Protein AF-A0A916JRQ5-F1 (afdb_monomer)

Secondary structure (DSSP, 8-state):
-----HHHHHHHHHHHHHHHHHHHHHHHHHHHHHHHHHHHHHHHHTT--HHHHHHHHHHHHHHHHHHHHHHHHHHHHHHHHHHTTT-HHHHHHHHHHHHHHHHHHHHHHHHHTTSSPPPHHHHHHHHHHHHHHHHHHHHHHHHHHHHHHHHHTT-

Foldseek 3Di:
DDDDPPVVLLVVLLVVLVVLLVVLLVLLVVLLVLLLVLVLLVVVPDPDDPVVSVVCSVVSNVVSVVVSVVVSVVSSVVSNVCSVVVLNQLSSLQSVLVSLVSSLCSLVPCVVVPSDDDDPVSVVSSVVSPVSSVVSNVVSVVSVVVVVVVVVVVD

Solvent-accessible surface area (backbone atoms only — not comparable to full-atom values): 8310 Å² total; per-residue (Å²): 134,87,80,72,59,72,70,60,54,53,51,51,43,49,53,48,36,52,54,52,34,51,51,52,37,53,54,51,51,53,47,48,54,52,48,50,52,42,52,53,51,54,52,69,74,40,96,64,58,78,74,55,50,60,52,52,51,56,51,49,52,53,52,50,50,52,54,47,51,54,48,42,54,51,48,41,52,51,31,59,65,24,44,82,68,73,48,39,67,34,51,50,32,34,54,52,12,51,53,34,39,50,47,25,50,49,64,49,48,52,44,74,75,65,78,45,86,82,51,75,66,56,54,53,50,39,51,48,29,45,52,53,12,49,50,30,37,51,49,14,51,51,52,50,50,56,54,54,53,62,57,59,80,74,112

Organism: NCBI:txid2048548

Nearest PDB structures (foldseek):
  8gjg-assembly1_A  TM=3.533E-01  e=8.157E+00  synthetic construct
  6wm4-assembly1_8  TM=3.779E-01  e=9.043E+00  Homo sapiens
  1few-assembly1_A  TM=2.271E-01  e=4.626E+00  Homo sapiens
  6lr0-assembly1_U  TM=2.218E-01  e=6.303E+00  Homo sapiens

Sequence (155 aa):
MNSLPDHNRKRLLVIAAYLLSAFTGALGLLNWVVLREMLMTLVASSSISRWSWRAIDQFSFLLLGMLWLAFVLYVQHNYARRAERQTLWSTVMLFTGIQVLLLFFCHLIPPAIGIIRYTSLQFVMAGAEAVVGTALVCLARYYSSRKRNRGKERL

Structure (mmCIF, N/CA/C/O backbone):
data_AF-A0A916JRQ5-F1
#
_entry.id   AF-A0A916JRQ5-F1
#
loop_
_atom_site.group_PDB
_atom_site.id
_atom_site.type_symbol
_atom_site.label_atom_id
_atom_site.label_alt_id
_atom_site.label_comp_id
_atom_site.label_asym_id
_atom_site.label_entity_id
_atom_site.label_seq_id
_atom_site.pdbx_PDB_ins_code
_atom_site.Cartn_x
_atom_site.Cartn_y
_atom_site.Cartn_z
_atom_site.occupancy
_atom_site.B_iso_or_equiv
_atom_site.auth_seq_id
_atom_site.auth_comp_id
_atom_site.auth_asym_id
_atom_site.auth_atom_id
_atom_site.pdbx_PDB_model_num
ATOM 1 N N . MET A 1 1 ? -21.337 -13.350 31.064 1.00 41.97 1 MET A N 1
ATOM 2 C CA . MET A 1 1 ? -20.562 -12.863 29.898 1.00 41.97 1 MET A CA 1
ATOM 3 C C . MET A 1 1 ? -19.962 -11.522 30.305 1.00 41.97 1 MET A C 1
ATOM 5 O O . MET A 1 1 ? -20.675 -10.531 30.352 1.00 41.97 1 MET A O 1
ATOM 9 N N . ASN A 1 2 ? -18.718 -11.540 30.792 1.00 47.22 2 ASN A N 1
ATOM 10 C CA . ASN A 1 2 ? -18.166 -10.497 31.666 1.00 47.22 2 ASN A CA 1
ATOM 11 C C . ASN A 1 2 ? -17.924 -9.171 30.928 1.00 47.22 2 ASN A C 1
ATOM 13 O O . ASN A 1 2 ? -17.086 -9.085 30.030 1.00 47.22 2 ASN A O 1
ATOM 17 N N . SER A 1 3 ? -18.647 -8.129 31.339 1.00 52.28 3 SER A N 1
ATOM 18 C CA . SER A 1 3 ? -18.409 -6.741 30.954 1.00 52.28 3 SER A CA 1
ATOM 19 C C . SER A 1 3 ? -17.127 -6.243 31.625 1.00 5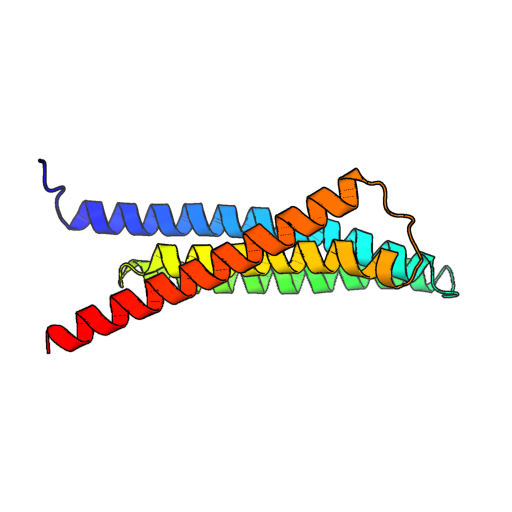2.28 3 SER A C 1
ATOM 21 O O . SER A 1 3 ? -17.127 -5.895 32.804 1.00 52.28 3 SER A O 1
ATOM 23 N N . LEU A 1 4 ? -16.015 -6.239 30.887 1.00 54.50 4 LEU A N 1
ATOM 24 C CA . LEU A 1 4 ? -14.788 -5.572 31.324 1.00 54.50 4 LEU A CA 1
ATOM 25 C C . LEU A 1 4 ? -15.079 -4.088 31.636 1.00 54.50 4 LEU A C 1
ATOM 27 O O . LEU A 1 4 ? -15.801 -3.455 30.862 1.00 54.50 4 LEU A O 1
ATOM 31 N N . PRO A 1 5 ? -14.503 -3.519 32.712 1.00 58.62 5 PRO A N 1
ATOM 32 C CA . PRO A 1 5 ? -14.713 -2.122 33.086 1.00 58.62 5 PRO A CA 1
ATOM 33 C C . PRO A 1 5 ? -14.269 -1.179 31.956 1.00 58.62 5 PRO A C 1
ATOM 35 O O . PRO A 1 5 ? -13.210 -1.372 31.349 1.00 58.62 5 PRO A O 1
ATOM 38 N N . ASP A 1 6 ? -15.079 -0.154 31.672 1.00 65.19 6 ASP A N 1
ATOM 39 C CA . ASP A 1 6 ? -14.977 0.718 30.485 1.00 65.19 6 ASP A CA 1
ATOM 40 C C . ASP A 1 6 ? -13.589 1.354 30.269 1.00 65.19 6 ASP A C 1
ATOM 42 O O . ASP A 1 6 ? -13.171 1.595 29.133 1.00 65.19 6 ASP A O 1
ATOM 46 N N . HIS A 1 7 ? -12.826 1.576 31.344 1.00 66.50 7 HIS A N 1
ATOM 47 C CA . HIS A 1 7 ? -11.459 2.108 31.284 1.00 66.50 7 HIS A CA 1
ATOM 48 C C . HIS A 1 7 ? -10.459 1.135 30.641 1.00 66.50 7 HIS A C 1
ATOM 50 O O . HIS A 1 7 ? -9.653 1.525 29.791 1.00 66.50 7 HIS A O 1
ATOM 56 N N . ASN A 1 8 ? -10.547 -0.154 30.979 1.00 73.19 8 ASN A N 1
ATOM 57 C CA . ASN A 1 8 ? -9.656 -1.187 30.441 1.00 73.19 8 ASN A CA 1
ATOM 58 C C . ASN A 1 8 ? -9.945 -1.437 28.959 1.00 73.19 8 ASN A C 1
ATOM 60 O O . ASN A 1 8 ? -9.032 -1.672 28.168 1.00 73.19 8 ASN A O 1
ATOM 64 N N . ARG A 1 9 ? -11.214 -1.311 28.559 1.00 70.12 9 ARG A N 1
ATOM 65 C CA . ARG A 1 9 ? -11.647 -1.485 27.172 1.00 70.12 9 ARG A CA 1
ATOM 66 C C . ARG A 1 9 ? -11.090 -0.393 26.256 1.00 70.12 9 ARG A C 1
ATOM 68 O O . ARG A 1 9 ? -10.627 -0.698 25.159 1.00 70.12 9 ARG A O 1
ATOM 75 N N . LYS A 1 10 ? -11.061 0.861 26.721 1.00 71.38 10 LYS A N 1
ATOM 76 C CA . LYS A 1 10 ? -10.426 1.976 25.995 1.00 71.38 10 LYS A CA 1
ATOM 77 C C . LYS A 1 10 ? -8.915 1.776 25.856 1.00 71.38 10 LYS A C 1
ATOM 79 O O . LYS A 1 10 ? -8.393 1.930 24.755 1.00 71.38 10 LYS A O 1
ATOM 84 N N . ARG A 1 11 ? -8.223 1.356 26.924 1.00 77.44 11 ARG A N 1
ATOM 85 C CA . ARG A 1 11 ? -6.777 1.055 26.869 1.00 77.44 11 ARG A CA 1
ATOM 86 C C . ARG A 1 11 ? -6.452 -0.065 25.881 1.00 77.44 11 ARG A C 1
ATOM 88 O O . ARG A 1 11 ? -5.548 0.100 25.070 1.00 77.44 11 ARG A O 1
ATOM 95 N N . LEU A 1 12 ? -7.217 -1.157 25.891 1.00 79.25 12 LEU A N 1
ATOM 96 C CA . LEU A 1 12 ? -7.038 -2.262 24.941 1.00 79.25 12 LEU A CA 1
ATOM 97 C C . LEU A 1 12 ? -7.238 -1.818 23.488 1.00 79.25 12 LEU A C 1
ATOM 99 O O . LEU A 1 12 ? -6.475 -2.227 22.619 1.00 79.25 12 LEU A O 1
ATOM 103 N N . LEU A 1 13 ? -8.221 -0.954 23.216 1.00 76.25 13 LEU A N 1
ATOM 104 C CA . LEU A 1 13 ? -8.445 -0.409 21.872 1.00 76.25 13 LEU A CA 1
ATOM 105 C C . LEU A 1 13 ? -7.292 0.485 21.402 1.00 76.25 13 LEU A C 1
ATOM 107 O O . LEU A 1 13 ? -6.931 0.433 20.229 1.00 76.25 13 LEU A O 1
ATOM 111 N N . VAL A 1 14 ? -6.702 1.274 22.302 1.00 77.50 14 VAL A N 1
ATOM 112 C CA . VAL A 1 14 ? -5.523 2.097 21.993 1.00 77.50 14 VAL A CA 1
ATOM 113 C C . VAL A 1 14 ? -4.306 1.213 21.721 1.00 77.50 14 VAL A C 1
ATOM 115 O O . VAL A 1 14 ? -3.649 1.391 20.700 1.00 77.50 14 VAL A O 1
ATOM 118 N N . ILE A 1 15 ? -4.039 0.214 22.567 1.00 82.81 15 ILE A N 1
ATOM 119 C CA . ILE A 1 15 ? -2.932 -0.735 22.359 1.00 82.81 15 ILE A CA 1
ATOM 120 C C . ILE A 1 15 ? -3.108 -1.489 21.035 1.00 82.81 15 ILE A C 1
ATOM 122 O O . ILE A 1 15 ? -2.165 -1.593 20.252 1.00 82.81 15 ILE A O 1
ATOM 126 N N . ALA A 1 16 ? -4.325 -1.955 20.741 1.00 81.06 16 ALA A N 1
ATOM 127 C CA . ALA A 1 16 ? -4.636 -2.596 19.469 1.00 81.06 16 ALA A CA 1
ATOM 128 C C . ALA A 1 16 ? -4.390 -1.646 18.286 1.00 81.06 16 ALA A C 1
ATOM 130 O O . ALA A 1 16 ? -3.780 -2.052 17.304 1.00 81.06 16 ALA A O 1
ATOM 131 N N . ALA A 1 17 ? -4.796 -0.376 18.379 1.00 79.94 17 ALA A N 1
ATOM 132 C CA . ALA A 1 17 ? -4.537 0.614 17.335 1.00 79.94 17 ALA A CA 1
ATOM 133 C C . ALA A 1 17 ? -3.032 0.800 17.067 1.00 79.94 17 ALA A C 1
ATOM 135 O O . ALA A 1 17 ? -2.635 0.834 15.904 1.00 79.94 17 ALA A O 1
ATOM 136 N N . TYR A 1 18 ? -2.201 0.844 18.113 1.00 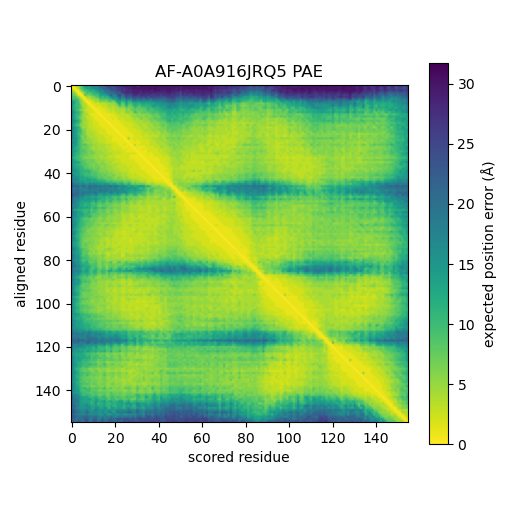82.38 18 TYR A N 1
ATOM 137 C CA . TYR A 1 18 ? -0.742 0.933 17.982 1.00 82.38 18 TYR A CA 1
ATOM 138 C C . TYR A 1 18 ? -0.121 -0.317 17.343 1.00 82.38 18 TYR A C 1
ATOM 140 O O . TYR A 1 18 ? 0.705 -0.204 16.434 1.00 82.38 18 TYR A O 1
ATOM 148 N N . LEU A 1 19 ? -0.539 -1.512 17.769 1.00 86.69 19 LEU A N 1
ATOM 149 C CA . LEU A 1 19 ? -0.074 -2.769 17.170 1.00 86.69 19 LEU A CA 1
ATOM 150 C C . LEU A 1 19 ? -0.469 -2.863 15.692 1.00 86.69 19 LEU A C 1
ATOM 152 O O . LEU A 1 19 ? 0.355 -3.212 14.847 1.00 86.69 19 LEU A O 1
ATOM 156 N N . LEU A 1 20 ? -1.707 -2.491 15.357 1.00 85.69 20 LEU A N 1
ATOM 157 C CA . LEU A 1 20 ? -2.180 -2.490 13.976 1.00 85.69 20 LEU A CA 1
ATOM 158 C C . LEU A 1 20 ? -1.462 -1.436 13.123 1.00 85.69 20 LEU A C 1
ATOM 160 O O . LEU A 1 20 ? -1.197 -1.698 11.947 1.00 85.69 20 LEU A O 1
ATOM 164 N N . SER A 1 21 ? -1.123 -0.261 13.670 1.00 84.69 21 SER A N 1
ATOM 165 C CA . SER A 1 21 ? -0.324 0.725 12.929 1.00 84.69 21 SER A CA 1
ATOM 166 C C . SER A 1 21 ? 1.096 0.230 12.688 1.00 84.69 21 SER A C 1
ATOM 168 O O . SER A 1 21 ? 1.595 0.392 11.579 1.00 84.69 21 SER A O 1
ATOM 170 N N . ALA A 1 22 ? 1.715 -0.430 13.672 1.00 85.56 22 ALA A N 1
ATOM 171 C CA . ALA A 1 22 ? 3.036 -1.032 13.505 1.00 85.56 22 ALA A CA 1
ATOM 172 C C . ALA A 1 22 ? 3.019 -2.111 12.410 1.00 85.56 22 ALA A C 1
ATOM 174 O O . ALA A 1 22 ? 3.869 -2.102 11.522 1.00 85.56 22 ALA A O 1
ATOM 175 N N . PHE A 1 23 ? 1.996 -2.971 12.403 1.00 88.00 23 PHE A N 1
ATOM 176 C CA . PHE A 1 23 ? 1.805 -3.974 11.354 1.00 88.00 23 PHE A CA 1
ATOM 177 C C . PHE A 1 23 ? 1.597 -3.340 9.969 1.00 88.00 23 PHE A C 1
ATOM 179 O O . PHE A 1 23 ? 2.230 -3.740 8.995 1.00 88.00 23 PHE A O 1
ATOM 186 N 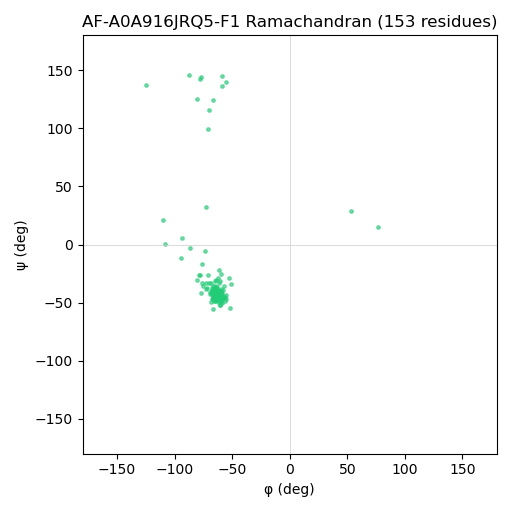N . THR A 1 24 ? 0.764 -2.298 9.880 1.00 87.50 24 THR A N 1
ATOM 187 C CA . THR A 1 24 ? 0.540 -1.557 8.623 1.00 87.50 24 THR A CA 1
ATOM 188 C C . THR A 1 24 ? 1.829 -0.876 8.142 1.00 87.50 24 THR A C 1
ATOM 190 O O . THR A 1 24 ? 2.099 -0.830 6.942 1.00 87.50 24 THR A O 1
ATOM 193 N N . GLY A 1 25 ? 2.653 -0.373 9.065 1.00 86.56 25 GLY A N 1
ATOM 194 C CA . GLY A 1 25 ? 3.961 0.200 8.759 1.00 86.56 25 GLY A CA 1
ATOM 195 C C . GLY A 1 25 ? 4.946 -0.840 8.231 1.00 86.56 25 GLY A C 1
ATOM 196 O O . GLY A 1 25 ? 5.591 -0.592 7.213 1.00 86.56 25 GLY A O 1
ATOM 197 N N . ALA A 1 26 ? 4.998 -2.022 8.851 1.00 88.44 26 ALA A N 1
ATOM 198 C CA . ALA A 1 26 ? 5.817 -3.142 8.390 1.00 88.44 26 ALA A CA 1
ATOM 199 C C . ALA A 1 26 ? 5.415 -3.605 6.978 1.00 88.44 26 ALA A C 1
ATOM 201 O O . ALA A 1 26 ? 6.281 -3.767 6.120 1.00 88.44 26 ALA A O 1
ATOM 202 N N . LEU A 1 27 ? 4.111 -3.719 6.695 1.00 87.06 27 LEU A N 1
ATOM 203 C CA . LEU A 1 27 ? 3.615 -3.976 5.336 1.00 87.06 27 LEU A CA 1
ATOM 204 C C . LEU A 1 27 ? 4.020 -2.868 4.354 1.00 87.06 27 LEU A C 1
ATOM 206 O O . LEU A 1 27 ? 4.435 -3.148 3.234 1.00 87.06 27 LEU A O 1
ATOM 210 N N . GLY A 1 28 ? 3.968 -1.605 4.782 1.00 87.12 28 GLY A N 1
ATOM 211 C CA . GLY A 1 28 ? 4.446 -0.485 3.971 1.00 87.12 28 GLY A CA 1
ATOM 212 C C . GLY A 1 28 ? 5.937 -0.589 3.632 1.00 87.12 28 GLY A C 1
ATOM 213 O O . GLY A 1 28 ? 6.351 -0.147 2.564 1.00 87.12 28 GLY A O 1
ATOM 214 N N . LEU A 1 29 ? 6.732 -1.192 4.517 1.00 87.69 29 LEU A N 1
ATOM 215 C CA . LEU A 1 29 ? 8.167 -1.399 4.326 1.00 87.69 29 LEU A CA 1
ATOM 216 C C . LEU A 1 29 ? 8.425 -2.492 3.276 1.00 87.69 29 LEU A C 1
ATOM 218 O O . LEU A 1 29 ? 9.288 -2.326 2.420 1.00 87.69 29 LEU A O 1
ATOM 222 N N . LEU A 1 30 ? 7.612 -3.555 3.261 1.00 87.00 30 LEU A N 1
ATOM 223 C CA . LEU A 1 30 ? 7.624 -4.542 2.174 1.00 87.00 30 LEU A CA 1
ATOM 224 C C . LEU A 1 30 ? 7.266 -3.897 0.829 1.00 87.00 30 LEU A C 1
ATOM 226 O O . LEU A 1 30 ? 7.987 -4.082 -0.150 1.00 87.00 30 LEU A O 1
ATOM 230 N N . ASN A 1 31 ? 6.214 -3.072 0.794 1.00 87.31 31 ASN A N 1
ATOM 231 C CA . ASN A 1 31 ? 5.844 -2.328 -0.413 1.00 87.31 31 ASN A CA 1
ATOM 232 C C . ASN A 1 31 ? 6.978 -1.434 -0.906 1.00 87.31 31 ASN A C 1
ATOM 234 O O . ASN A 1 31 ? 7.190 -1.318 -2.109 1.00 87.31 31 ASN A O 1
ATOM 238 N N . TRP A 1 32 ? 7.702 -0.801 0.014 1.00 87.88 32 TRP A N 1
ATOM 239 C CA . TRP A 1 32 ? 8.833 0.045 -0.330 1.00 87.88 32 TRP A CA 1
ATOM 240 C C . TRP A 1 32 ? 9.942 -0.738 -1.040 1.00 87.88 32 TRP A C 1
ATOM 242 O O . TRP A 1 32 ? 10.428 -0.286 -2.078 1.00 87.88 32 TRP A O 1
ATOM 252 N N . VAL A 1 33 ? 10.299 -1.923 -0.535 1.00 87.94 33 VAL A N 1
ATOM 253 C CA . VAL A 1 33 ? 11.311 -2.785 -1.166 1.00 87.94 33 VAL A CA 1
ATOM 254 C C . VAL A 1 33 ? 10.881 -3.182 -2.579 1.00 87.94 33 VAL A C 1
ATOM 256 O O . VAL A 1 33 ? 11.645 -2.985 -3.524 1.00 87.94 33 VAL A O 1
ATOM 259 N N . VAL A 1 34 ? 9.642 -3.652 -2.742 1.00 88.31 34 VAL A N 1
ATOM 260 C CA . VAL A 1 34 ? 9.105 -4.068 -4.052 1.00 88.31 34 VAL A CA 1
ATOM 261 C C . VAL A 1 34 ? 9.029 -2.890 -5.029 1.00 88.31 34 VAL A C 1
ATOM 263 O O . VAL A 1 34 ? 9.373 -3.019 -6.202 1.00 88.31 34 VAL A O 1
ATOM 266 N N . LEU A 1 35 ? 8.629 -1.709 -4.559 1.00 87.56 35 LEU A N 1
ATOM 267 C CA . LEU A 1 35 ? 8.560 -0.510 -5.391 1.00 87.56 35 LEU A CA 1
ATOM 268 C C . LEU A 1 35 ? 9.956 -0.041 -5.828 1.00 87.56 35 LEU A C 1
ATOM 270 O O . LEU A 1 35 ? 10.129 0.386 -6.969 1.00 87.56 35 LEU A O 1
ATOM 274 N N . ARG A 1 36 ? 10.967 -0.153 -4.956 1.00 88.00 36 ARG A N 1
ATOM 275 C CA . ARG A 1 36 ? 12.362 0.139 -5.318 1.00 88.00 36 ARG A CA 1
ATOM 276 C C . ARG A 1 36 ? 12.882 -0.839 -6.372 1.00 88.00 36 ARG A C 1
ATOM 278 O O . ARG A 1 36 ? 13.500 -0.394 -7.335 1.00 88.00 36 ARG A O 1
ATOM 285 N N . GLU A 1 37 ? 12.619 -2.134 -6.216 1.00 87.19 37 GLU A N 1
ATOM 286 C CA . GLU A 1 37 ? 12.959 -3.162 -7.215 1.00 87.19 37 GLU A CA 1
ATOM 287 C C . GLU A 1 37 ? 12.315 -2.857 -8.575 1.00 87.19 37 GLU A C 1
ATOM 289 O O . GLU A 1 37 ? 12.986 -2.879 -9.611 1.00 87.19 37 GLU A O 1
ATOM 294 N N . MET A 1 38 ? 11.032 -2.485 -8.570 1.00 87.44 38 MET A N 1
ATOM 295 C CA . MET A 1 38 ? 10.311 -2.077 -9.774 1.00 87.44 38 MET A CA 1
ATOM 296 C C . MET A 1 38 ? 10.991 -0.873 -10.443 1.00 87.44 38 MET A C 1
ATOM 298 O O . MET A 1 38 ? 11.293 -0.924 -11.635 1.00 87.44 38 MET A O 1
ATOM 302 N N . LEU A 1 39 ? 11.292 0.190 -9.687 1.00 87.25 39 LEU A N 1
ATOM 303 C CA . LEU A 1 39 ? 11.976 1.378 -10.211 1.00 87.25 39 LEU A CA 1
ATOM 304 C C . LEU A 1 39 ? 13.353 1.046 -10.793 1.00 87.25 39 LEU A C 1
ATOM 306 O O . LEU A 1 39 ? 13.672 1.506 -11.888 1.00 87.25 39 LEU A O 1
ATOM 310 N N . MET A 1 40 ? 14.147 0.223 -10.103 1.00 85.19 40 MET A N 1
ATOM 311 C CA . MET A 1 40 ? 15.445 -0.234 -10.609 1.00 85.19 40 MET A CA 1
ATOM 312 C C . MET A 1 40 ? 15.300 -1.000 -11.918 1.00 85.19 40 MET A C 1
ATOM 314 O O . MET A 1 40 ? 16.073 -0.775 -12.844 1.00 85.19 40 MET A O 1
ATOM 318 N N . THR A 1 41 ? 14.283 -1.852 -12.028 1.00 84.69 41 THR A N 1
ATOM 319 C CA . THR A 1 41 ? 14.023 -2.613 -13.253 1.00 84.69 41 THR A CA 1
ATOM 320 C C . THR A 1 41 ? 13.616 -1.700 -14.414 1.00 84.69 41 THR A C 1
ATOM 322 O O . THR A 1 41 ? 14.093 -1.875 -15.536 1.00 84.69 41 THR A O 1
ATOM 325 N N . LEU A 1 42 ? 12.802 -0.671 -14.153 1.00 84.31 42 LEU A N 1
ATOM 326 C CA . LEU A 1 42 ? 12.437 0.338 -15.155 1.00 84.31 42 LEU A CA 1
ATOM 327 C C . LEU A 1 42 ? 13.660 1.141 -15.618 1.00 84.31 42 LEU A C 1
ATOM 329 O O . LEU A 1 42 ? 13.873 1.314 -16.821 1.00 84.31 42 LEU A O 1
ATOM 333 N N . VAL A 1 43 ? 14.493 1.595 -14.682 1.00 85.62 43 VAL A N 1
ATOM 334 C CA . VAL A 1 43 ? 15.733 2.321 -14.994 1.00 85.62 43 VAL A CA 1
ATOM 335 C C . VAL A 1 43 ? 16.701 1.429 -15.771 1.00 85.62 43 VAL A C 1
ATOM 337 O O . VAL A 1 43 ? 17.312 1.902 -16.725 1.00 85.62 43 VAL A O 1
ATOM 340 N N . ALA A 1 44 ? 16.780 0.140 -15.426 1.00 82.88 44 ALA A N 1
ATOM 341 C CA . ALA A 1 44 ? 17.618 -0.834 -16.114 1.00 82.88 44 ALA A CA 1
ATOM 342 C C . ALA A 1 44 ? 17.196 -1.086 -17.563 1.00 82.88 44 ALA A C 1
ATOM 344 O O . ALA A 1 44 ? 18.047 -1.274 -18.430 1.00 82.88 44 ALA A O 1
ATOM 345 N N . SER A 1 45 ? 15.890 -1.057 -17.830 1.00 81.50 45 SER A N 1
ATOM 346 C CA . SER A 1 45 ? 15.345 -1.170 -19.187 1.00 81.50 45 SER A CA 1
ATOM 347 C C . SER A 1 45 ? 15.488 0.108 -20.019 1.00 81.50 45 SER A C 1
ATOM 349 O O . SER A 1 45 ? 15.367 0.073 -21.242 1.00 81.50 45 SER A O 1
ATOM 351 N N . SER A 1 46 ? 15.751 1.243 -19.370 1.00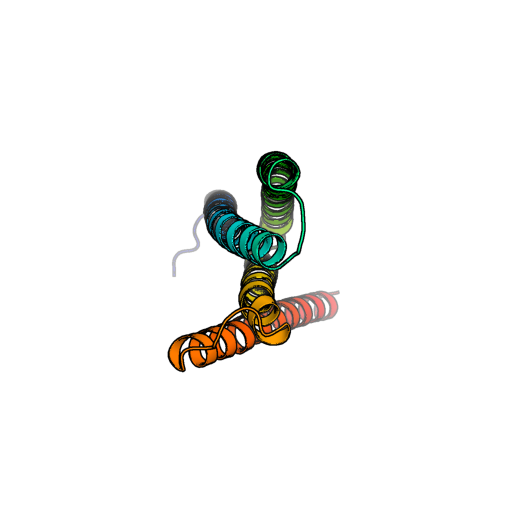 80.81 46 SER A N 1
ATOM 352 C CA . SER A 1 46 ? 15.896 2.534 -20.035 1.00 80.81 46 SER A CA 1
ATOM 353 C C . SER A 1 46 ? 17.344 2.744 -20.483 1.00 80.81 46 SER A C 1
ATOM 355 O O . SER A 1 46 ? 18.283 2.380 -19.779 1.00 80.81 46 SER A O 1
ATOM 357 N N . SER A 1 47 ? 17.563 3.417 -21.615 1.00 77.25 47 SER A N 1
ATOM 358 C CA . SER A 1 47 ? 18.903 3.754 -22.137 1.00 77.25 47 SER A CA 1
ATOM 359 C C . SER A 1 47 ? 19.610 4.873 -21.344 1.00 77.25 47 SER A C 1
ATOM 361 O O . SER A 1 47 ? 20.324 5.703 -21.908 1.00 77.25 47 SER A O 1
ATOM 363 N N . ILE A 1 48 ? 19.360 4.957 -20.037 1.00 79.81 48 ILE A N 1
ATOM 364 C CA . ILE A 1 48 ? 19.878 5.994 -19.146 1.00 79.81 48 ILE A CA 1
ATOM 365 C C . ILE A 1 48 ? 21.340 5.686 -18.803 1.00 79.81 48 ILE A C 1
ATOM 367 O O . ILE A 1 48 ? 21.718 4.536 -18.583 1.00 79.81 48 ILE A O 1
ATOM 371 N N . SER A 1 49 ? 22.167 6.732 -18.715 1.00 81.12 49 SER A N 1
ATOM 372 C CA . SER A 1 49 ? 23.587 6.596 -18.383 1.00 81.12 49 SER A CA 1
ATOM 373 C C . SER A 1 49 ? 23.811 5.928 -17.014 1.00 81.12 49 SER A C 1
ATOM 375 O O . SER A 1 49 ? 23.091 6.181 -16.045 1.00 81.1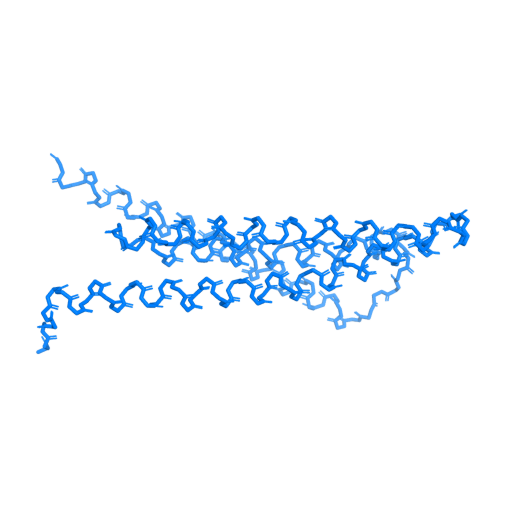2 49 SER A O 1
ATOM 377 N N . ARG A 1 50 ? 24.875 5.122 -16.904 1.00 77.19 50 ARG A N 1
ATOM 378 C CA . ARG A 1 50 ? 25.252 4.405 -15.670 1.00 77.19 50 ARG A CA 1
ATOM 379 C C . ARG A 1 50 ? 25.528 5.349 -14.485 1.00 77.19 50 ARG A C 1
ATOM 381 O O . ARG A 1 50 ? 25.347 4.960 -13.335 1.00 77.19 50 ARG A O 1
ATOM 388 N N . TRP A 1 51 ? 25.917 6.596 -14.757 1.00 76.94 51 TRP A N 1
ATOM 389 C CA . TRP A 1 51 ? 26.083 7.638 -13.737 1.00 76.94 51 TRP A CA 1
ATOM 390 C C . TRP A 1 51 ? 24.750 8.060 -13.114 1.00 76.94 51 TRP A C 1
ATOM 392 O O . TRP A 1 51 ? 24.653 8.218 -11.898 1.00 76.94 51 TRP A O 1
ATOM 402 N N . SER A 1 52 ? 23.702 8.176 -13.928 1.00 84.44 52 SER A N 1
ATOM 403 C CA . SER A 1 52 ? 22.369 8.548 -13.457 1.00 84.44 52 SER A CA 1
ATOM 404 C C . SER A 1 52 ? 21.702 7.436 -12.639 1.00 84.44 52 SER A C 1
ATOM 406 O O . SER A 1 52 ? 20.905 7.746 -11.762 1.00 84.44 52 SER A O 1
ATOM 408 N N . TRP A 1 53 ? 22.050 6.160 -12.849 1.00 84.50 53 TRP A N 1
ATOM 409 C CA . TRP A 1 53 ? 21.479 5.039 -12.081 1.00 84.50 53 TRP A CA 1
ATOM 410 C C . TRP A 1 53 ? 21.733 5.165 -10.579 1.00 84.50 53 TRP A C 1
ATOM 412 O O . TRP A 1 53 ? 20.812 5.023 -9.778 1.00 84.50 53 TRP A O 1
ATOM 422 N N . ARG A 1 54 ? 22.978 5.473 -10.193 1.00 84.00 54 ARG A N 1
ATOM 423 C CA . ARG A 1 54 ? 23.353 5.593 -8.778 1.00 84.00 54 ARG A CA 1
ATOM 424 C C . ARG A 1 54 ? 22.649 6.769 -8.106 1.00 84.00 54 ARG A C 1
ATOM 426 O O . ARG A 1 54 ? 22.226 6.649 -6.961 1.00 84.00 54 ARG A O 1
ATOM 433 N N . ALA A 1 55 ? 22.492 7.876 -8.831 1.00 87.44 55 ALA A N 1
ATOM 434 C CA . ALA A 1 55 ? 21.737 9.024 -8.349 1.00 87.44 55 ALA A CA 1
ATOM 435 C C . ALA A 1 55 ? 20.252 8.670 -8.171 1.00 87.44 55 ALA A C 1
ATOM 437 O O . ALA A 1 55 ? 19.695 8.913 -7.103 1.00 87.44 55 ALA A O 1
ATOM 438 N N . ILE A 1 56 ? 19.625 8.044 -9.174 1.00 86.44 56 ILE A N 1
ATOM 439 C CA . ILE A 1 56 ? 18.208 7.658 -9.114 1.00 86.44 56 ILE A CA 1
ATOM 440 C C . ILE A 1 56 ? 17.951 6.702 -7.947 1.00 86.44 56 ILE A C 1
ATOM 442 O O . ILE A 1 56 ? 16.954 6.879 -7.252 1.00 86.44 56 ILE A O 1
ATOM 446 N N . ASP A 1 57 ? 18.841 5.743 -7.685 1.00 86.62 57 ASP A N 1
ATOM 447 C CA . ASP A 1 57 ? 18.706 4.839 -6.538 1.00 86.62 57 ASP A CA 1
ATOM 448 C C . ASP A 1 57 ? 18.702 5.588 -5.203 1.00 86.62 57 ASP A C 1
ATOM 450 O O . ASP A 1 57 ? 17.770 5.455 -4.409 1.00 86.62 57 ASP A O 1
ATOM 454 N N . GLN A 1 58 ? 19.699 6.446 -4.983 1.00 89.31 58 GLN A N 1
ATOM 455 C CA . GLN A 1 58 ? 19.830 7.201 -3.736 1.00 89.31 58 GLN A CA 1
ATOM 456 C C . GLN A 1 58 ? 18.659 8.167 -3.518 1.00 89.31 58 GLN A C 1
ATOM 458 O O . GLN A 1 58 ? 18.098 8.221 -2.420 1.00 89.31 58 GLN A O 1
ATOM 463 N N . PHE A 1 59 ? 18.247 8.892 -4.562 1.00 90.94 59 PHE A N 1
ATOM 464 C CA . PHE A 1 59 ? 17.104 9.801 -4.481 1.00 90.94 59 PHE A CA 1
ATOM 465 C C . PHE A 1 59 ? 15.785 9.052 -4.293 1.00 90.94 59 PHE A C 1
ATOM 467 O O . PHE A 1 59 ? 14.979 9.455 -3.457 1.00 90.94 59 PHE A O 1
ATOM 474 N N . SER A 1 60 ? 15.568 7.945 -5.010 1.00 87.31 60 SER A N 1
ATOM 475 C CA . SER A 1 60 ? 14.352 7.135 -4.862 1.00 87.31 60 SER A CA 1
ATOM 476 C C . SER A 1 60 ? 14.266 6.528 -3.468 1.00 87.31 60 SER A C 1
ATOM 478 O O . SER A 1 60 ? 13.199 6.554 -2.862 1.00 87.31 60 SER A O 1
ATOM 480 N N . PHE A 1 61 ? 15.380 6.037 -2.920 1.00 88.06 61 PHE A N 1
ATOM 481 C CA . PHE A 1 61 ? 15.432 5.519 -1.555 1.00 88.06 61 PHE A CA 1
ATOM 482 C C . PHE A 1 61 ? 15.049 6.591 -0.528 1.00 88.06 61 PHE A C 1
ATOM 484 O O . PHE A 1 61 ? 14.203 6.345 0.331 1.00 88.06 61 PHE A O 1
ATOM 491 N N . LEU A 1 62 ? 15.614 7.796 -0.651 1.00 91.50 62 LEU A N 1
ATOM 492 C CA . LEU A 1 62 ? 15.338 8.899 0.268 1.00 91.50 62 LEU A CA 1
ATOM 493 C C . LEU A 1 62 ? 13.889 9.398 0.163 1.00 91.50 62 LEU A C 1
ATOM 495 O O . LEU A 1 62 ? 13.217 9.557 1.184 1.00 91.50 62 LEU A O 1
ATOM 499 N N . LEU A 1 63 ? 13.385 9.601 -1.058 1.00 90.38 63 LEU A N 1
ATOM 500 C CA . LEU A 1 63 ? 12.011 10.050 -1.292 1.00 90.38 63 LEU A CA 1
ATOM 501 C C . LEU A 1 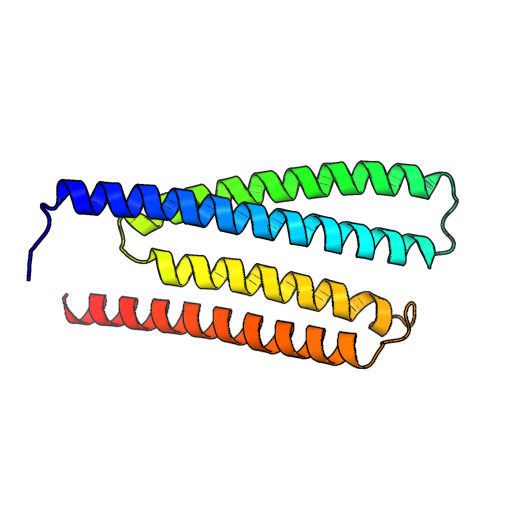63 ? 10.992 9.017 -0.811 1.00 90.38 63 LEU A C 1
ATOM 503 O O . LEU A 1 63 ? 10.065 9.368 -0.082 1.00 90.38 63 LEU A O 1
ATOM 507 N N . LEU A 1 64 ? 11.174 7.745 -1.172 1.00 87.69 64 LEU A N 1
ATOM 508 C CA . LEU A 1 64 ? 10.278 6.674 -0.746 1.00 87.69 64 LEU A CA 1
ATOM 509 C C . LEU A 1 64 ? 10.321 6.465 0.768 1.00 87.69 64 LEU A C 1
ATOM 511 O O . LEU A 1 64 ? 9.267 6.280 1.371 1.00 87.69 64 LEU A O 1
ATOM 515 N N . GLY A 1 65 ? 11.497 6.566 1.393 1.00 88.25 65 GLY A N 1
ATOM 516 C CA . GLY A 1 65 ? 11.629 6.518 2.848 1.00 88.25 65 GLY A CA 1
ATOM 517 C C . GLY A 1 65 ? 10.865 7.654 3.536 1.00 88.25 65 GLY A C 1
ATOM 518 O O . GLY A 1 65 ? 10.141 7.415 4.503 1.00 88.25 65 GLY A O 1
ATOM 519 N N . MET A 1 66 ? 10.948 8.879 3.006 1.00 92.12 66 MET A N 1
ATOM 520 C CA . MET A 1 66 ? 10.217 10.035 3.536 1.00 92.12 66 MET A CA 1
ATOM 521 C C . MET A 1 66 ? 8.698 9.891 3.364 1.00 92.12 66 MET A C 1
ATOM 523 O O . MET A 1 66 ? 7.945 10.105 4.317 1.00 92.12 66 MET A O 1
ATOM 527 N N . LEU A 1 67 ? 8.247 9.473 2.176 1.00 89.62 67 LEU A N 1
ATOM 528 C CA . LEU A 1 67 ? 6.842 9.163 1.884 1.00 89.62 67 LEU A CA 1
ATOM 529 C C . LEU A 1 67 ? 6.307 8.058 2.802 1.00 89.62 67 LEU A C 1
ATOM 531 O O . LEU A 1 67 ? 5.206 8.186 3.339 1.00 89.62 67 LEU A O 1
ATOM 535 N N . TRP A 1 68 ? 7.089 7.000 3.022 1.00 89.31 68 TRP A N 1
ATOM 536 C CA . TRP A 1 68 ? 6.740 5.910 3.928 1.00 89.31 68 TRP A CA 1
ATOM 537 C C . TRP A 1 68 ? 6.608 6.399 5.373 1.00 89.31 68 TRP A C 1
ATOM 539 O O . TRP A 1 68 ? 5.607 6.104 6.025 1.00 89.31 68 TRP A O 1
ATOM 549 N N . LEU A 1 69 ? 7.556 7.203 5.864 1.00 89.19 69 LEU A N 1
ATOM 550 C CA . LEU A 1 69 ? 7.507 7.732 7.229 1.00 89.19 69 LEU A CA 1
ATOM 551 C C . LEU A 1 69 ? 6.279 8.634 7.434 1.00 89.19 69 LEU A C 1
ATOM 553 O O . LEU A 1 69 ? 5.548 8.488 8.417 1.00 89.19 69 LEU A O 1
ATOM 557 N N . ALA A 1 70 ? 6.003 9.516 6.468 1.00 90.81 70 ALA A N 1
ATOM 558 C CA . ALA A 1 70 ? 4.808 10.355 6.462 1.00 90.81 70 ALA A CA 1
ATOM 559 C C . ALA A 1 70 ? 3.523 9.510 6.452 1.00 90.81 70 ALA A C 1
ATOM 561 O O . ALA A 1 70 ? 2.581 9.800 7.194 1.00 90.81 70 ALA A O 1
ATOM 562 N N . PHE A 1 71 ? 3.495 8.432 5.664 1.00 87.69 71 PHE A N 1
ATOM 563 C CA . PHE A 1 71 ? 2.377 7.495 5.620 1.00 87.69 71 PHE A CA 1
ATOM 564 C C . PHE A 1 71 ? 2.163 6.783 6.963 1.00 87.69 71 PHE A C 1
ATOM 566 O O . PHE A 1 71 ? 1.031 6.736 7.444 1.00 87.69 71 PHE A O 1
ATOM 573 N N . VAL A 1 72 ? 3.218 6.278 7.610 1.00 88.12 72 VAL A N 1
ATOM 574 C CA . VAL A 1 72 ? 3.117 5.610 8.921 1.00 88.12 72 VAL A CA 1
ATOM 575 C C . VAL A 1 72 ? 2.563 6.561 9.980 1.00 88.12 72 VAL A C 1
ATOM 577 O O . VAL A 1 72 ? 1.624 6.200 10.695 1.00 88.12 72 VAL A O 1
ATOM 580 N N . LEU A 1 73 ? 3.072 7.796 10.039 1.00 87.38 73 LEU A N 1
ATOM 581 C CA . LEU A 1 73 ? 2.565 8.819 10.957 1.00 87.38 73 LEU A CA 1
ATOM 582 C C . LEU A 1 73 ? 1.096 9.158 10.671 1.00 87.38 73 LEU A C 1
ATOM 584 O O . LEU A 1 73 ? 0.284 9.260 11.595 1.00 87.38 73 LEU A O 1
ATOM 588 N N . TYR A 1 74 ? 0.727 9.271 9.393 1.00 87.81 74 TYR A N 1
ATOM 589 C CA . TYR A 1 74 ? -0.651 9.514 8.978 1.00 87.81 74 TYR A CA 1
ATOM 590 C C . TYR A 1 74 ? -1.594 8.370 9.381 1.00 87.81 74 TYR A C 1
ATOM 592 O O . TYR A 1 74 ? -2.694 8.623 9.889 1.00 87.81 74 TYR A O 1
ATOM 600 N N . VAL A 1 75 ? -1.175 7.116 9.195 1.00 85.69 75 VAL A N 1
ATOM 601 C CA . VAL A 1 75 ? -1.937 5.925 9.598 1.00 85.69 75 VAL A CA 1
ATOM 602 C C . VAL A 1 75 ? -2.093 5.877 11.114 1.00 85.69 75 VAL A C 1
ATOM 604 O O . VAL A 1 75 ? -3.214 5.712 11.597 1.00 85.69 75 VAL A O 1
ATOM 607 N N . GLN A 1 76 ? -1.012 6.089 11.868 1.00 86.19 76 GLN A N 1
ATOM 608 C CA . GLN A 1 76 ? -1.046 6.107 13.331 1.00 86.19 76 GLN A CA 1
ATOM 609 C C . GLN A 1 76 ? -2.014 7.178 13.852 1.00 86.19 76 GLN A C 1
ATOM 611 O O . GLN A 1 76 ? -2.865 6.887 14.696 1.00 86.19 76 GLN A O 1
ATOM 616 N N . HIS A 1 77 ? -1.948 8.395 13.306 1.00 85.25 77 HIS A N 1
ATOM 617 C CA . HIS A 1 77 ? -2.863 9.474 13.675 1.00 85.25 77 HIS A CA 1
ATOM 618 C C . HIS A 1 77 ? -4.328 9.117 13.366 1.00 85.25 77 HIS A C 1
ATOM 620 O O . HIS A 1 77 ? -5.220 9.320 14.196 1.00 85.25 77 HIS A O 1
ATOM 626 N N . ASN A 1 78 ? -4.595 8.529 12.194 1.00 84.19 78 ASN A N 1
ATOM 627 C CA . ASN A 1 78 ? -5.945 8.104 11.821 1.00 84.19 78 ASN A CA 1
ATOM 628 C C . ASN A 1 78 ? -6.472 6.959 12.693 1.00 84.19 78 ASN A C 1
ATOM 630 O O . ASN A 1 78 ? -7.658 6.958 13.037 1.00 84.19 78 ASN A O 1
ATOM 634 N N . TYR A 1 79 ? -5.625 5.997 13.062 1.00 83.00 79 TYR A N 1
ATOM 635 C CA . TYR A 1 79 ? -6.010 4.894 13.939 1.00 83.00 79 TYR A CA 1
ATOM 636 C C . TYR A 1 79 ? -6.321 5.404 15.344 1.00 83.00 79 TYR A C 1
ATOM 638 O O . TYR A 1 79 ? -7.393 5.091 15.857 1.00 83.00 79 TYR A O 1
ATOM 646 N N . ALA A 1 80 ? -5.483 6.269 15.921 1.00 78.56 80 ALA A N 1
ATOM 647 C CA . ALA A 1 80 ? -5.757 6.880 17.222 1.00 78.56 80 ALA A CA 1
ATOM 648 C C . ALA A 1 80 ? -7.112 7.616 17.227 1.00 78.56 80 ALA A C 1
ATOM 650 O O . ALA A 1 80 ? -7.978 7.336 18.057 1.00 78.56 80 ALA A O 1
ATOM 651 N N . ARG A 1 81 ? -7.367 8.460 16.216 1.00 78.31 81 ARG A N 1
ATOM 652 C CA . ARG A 1 81 ? -8.623 9.223 16.096 1.00 78.31 81 ARG A CA 1
ATOM 653 C C . ARG A 1 81 ? -9.863 8.343 15.883 1.00 78.31 81 ARG A C 1
ATOM 655 O O . ARG A 1 81 ? -10.970 8.709 16.282 1.00 78.31 81 ARG A O 1
ATOM 662 N N . ARG A 1 82 ? -9.725 7.192 15.215 1.00 76.00 82 ARG A N 1
ATOM 663 C CA . ARG A 1 82 ? -10.847 6.275 14.923 1.00 76.00 82 ARG A CA 1
ATOM 664 C C . ARG A 1 82 ? -11.025 5.158 15.954 1.00 76.00 82 ARG A C 1
ATOM 666 O O . ARG A 1 82 ? -12.093 4.533 15.958 1.00 76.00 82 ARG A O 1
ATOM 673 N N . ALA A 1 83 ? -10.058 4.960 16.853 1.00 72.88 83 ALA A N 1
ATOM 674 C CA . ALA A 1 83 ? -10.185 4.109 18.038 1.00 72.88 83 ALA A CA 1
ATOM 675 C C . ALA A 1 83 ? -11.350 4.562 18.914 1.00 72.88 83 ALA A C 1
ATOM 677 O O . ALA A 1 83 ? -12.221 3.762 19.260 1.00 72.88 83 ALA A O 1
ATOM 678 N N . GLU A 1 84 ? -11.436 5.868 19.151 1.00 68.00 84 GLU A N 1
ATOM 679 C CA . GLU A 1 84 ? -12.486 6.487 19.961 1.00 68.00 84 GLU A CA 1
ATOM 680 C C . GLU A 1 84 ? -13.883 6.331 19.341 1.00 68.00 84 GLU A C 1
ATOM 682 O O . GLU A 1 84 ? -14.877 6.192 20.048 1.00 68.00 84 GLU A O 1
ATOM 687 N N . ARG A 1 85 ? -13.969 6.271 18.005 1.00 67.06 85 ARG A N 1
ATOM 688 C CA . ARG A 1 85 ? -15.230 6.121 17.254 1.00 67.06 85 ARG A CA 1
ATOM 689 C C . ARG A 1 85 ? -15.581 4.663 16.925 1.00 67.06 85 ARG A C 1
ATOM 691 O O . ARG A 1 85 ? -16.554 4.409 16.206 1.00 67.06 85 ARG A O 1
ATOM 698 N N . GLN A 1 86 ? -14.806 3.690 17.420 1.00 67.19 86 GLN A N 1
ATOM 699 C CA . GLN A 1 86 ? -14.948 2.252 17.140 1.00 67.19 86 GLN A CA 1
ATOM 700 C C . GLN A 1 86 ? -14.978 1.906 15.628 1.00 67.19 86 GLN A C 1
ATOM 702 O O . GLN A 1 86 ? -15.657 0.962 15.217 1.00 67.19 86 GLN A O 1
ATOM 707 N N . THR A 1 87 ? -14.331 2.690 14.759 1.00 71.62 87 THR A N 1
ATOM 708 C CA . THR A 1 87 ? -14.274 2.455 13.293 1.00 71.62 87 THR A CA 1
ATOM 709 C C . THR A 1 87 ? -12.885 2.040 12.806 1.00 71.62 87 THR A C 1
ATOM 711 O O . THR A 1 87 ? -12.579 2.139 11.615 1.00 71.62 87 THR A O 1
ATOM 714 N N . LEU A 1 88 ? -12.053 1.535 13.721 1.00 77.75 88 LEU A N 1
ATOM 715 C CA . LEU A 1 88 ? -10.693 1.058 13.455 1.00 77.75 88 LEU A CA 1
ATOM 716 C C . LEU A 1 88 ? -10.637 0.058 12.301 1.00 77.75 88 LEU A C 1
ATOM 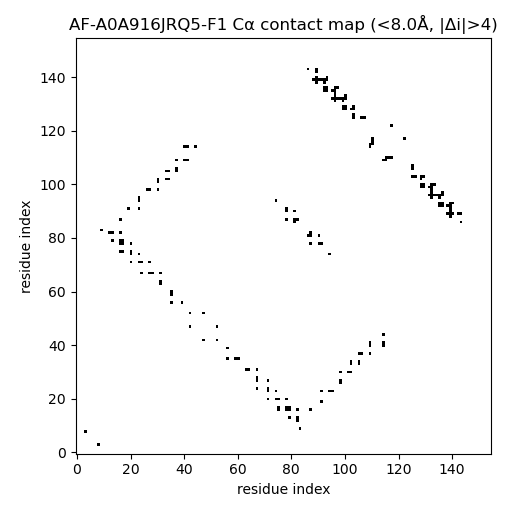718 O O . LEU A 1 88 ? -9.956 0.311 11.316 1.00 77.75 88 LEU A O 1
ATOM 722 N N . TRP A 1 89 ? -11.423 -1.018 12.377 1.00 76.69 89 TRP A N 1
ATOM 723 C CA . TRP A 1 89 ? -11.372 -2.127 11.419 1.00 76.69 89 TRP A CA 1
ATOM 724 C C . TRP A 1 89 ? -11.611 -1.712 9.967 1.00 76.69 89 TRP A C 1
ATOM 726 O O . TRP A 1 89 ? -10.843 -2.084 9.090 1.00 76.69 89 TRP A O 1
ATOM 736 N N . SER A 1 90 ? -12.619 -0.873 9.714 1.00 79.00 90 SER A N 1
ATOM 737 C CA . SER A 1 90 ? -12.894 -0.339 8.370 1.00 79.00 90 SER A CA 1
ATOM 738 C C . SER A 1 90 ? -11.726 0.496 7.836 1.00 79.00 90 SER A C 1
ATOM 740 O O . SER A 1 90 ? -11.451 0.497 6.643 1.00 79.00 90 SER A O 1
ATOM 742 N N . THR A 1 91 ? -11.008 1.185 8.719 1.00 82.62 91 THR A N 1
ATOM 743 C CA . THR A 1 91 ? -9.875 2.035 8.337 1.00 82.62 91 THR A CA 1
ATOM 744 C C . THR A 1 91 ? -8.642 1.193 8.041 1.00 82.62 91 THR A C 1
ATOM 746 O O . THR A 1 91 ? -7.974 1.429 7.043 1.00 82.62 91 THR A O 1
ATOM 749 N N . VAL A 1 92 ? -8.393 0.177 8.866 1.00 85.06 92 VAL A N 1
ATOM 750 C CA . VAL A 1 92 ? -7.308 -0.788 8.673 1.00 85.06 92 VAL A CA 1
ATOM 751 C C . VAL A 1 92 ? -7.481 -1.525 7.354 1.00 85.06 92 VAL A C 1
ATOM 753 O O . VAL A 1 92 ? -6.585 -1.490 6.521 1.00 85.06 92 VAL A O 1
ATOM 756 N N . MET A 1 93 ? -8.663 -2.100 7.114 1.00 84.19 93 MET A N 1
ATOM 757 C CA . MET A 1 93 ? -8.964 -2.792 5.856 1.00 84.19 93 MET A CA 1
ATOM 758 C C . MET A 1 93 ? -8.771 -1.887 4.636 1.00 84.19 93 MET A C 1
ATOM 760 O O . MET A 1 93 ? -8.311 -2.354 3.600 1.00 84.19 93 MET A O 1
ATOM 764 N N . LEU A 1 94 ? -9.080 -0.591 4.756 1.00 85.25 94 LEU A N 1
ATOM 765 C CA . LEU A 1 94 ? -8.881 0.367 3.674 1.00 85.25 94 LEU A CA 1
ATOM 766 C C . LEU A 1 94 ? -7.394 0.601 3.388 1.00 85.25 94 LEU A C 1
ATOM 768 O O . LEU A 1 94 ? -6.990 0.516 2.232 1.00 85.25 94 LEU A O 1
ATOM 772 N N . PHE A 1 95 ? -6.576 0.867 4.411 1.00 88.50 95 PHE A N 1
ATOM 773 C CA . PHE A 1 95 ? -5.139 1.081 4.213 1.00 88.50 95 PHE A CA 1
ATOM 774 C C . PHE A 1 95 ? -4.427 -0.187 3.742 1.00 88.50 95 PHE A C 1
ATOM 776 O O . PHE A 1 95 ? -3.645 -0.114 2.798 1.00 88.50 95 PHE A O 1
ATOM 783 N N . THR A 1 96 ? -4.738 -1.346 4.328 1.00 86.19 96 THR A N 1
ATOM 784 C CA . THR A 1 96 ? -4.199 -2.634 3.873 1.00 86.19 96 THR A CA 1
ATOM 785 C C . THR A 1 96 ? -4.640 -2.940 2.442 1.00 86.19 96 THR A C 1
ATOM 787 O O . THR A 1 96 ? -3.818 -3.339 1.627 1.00 86.19 96 THR A O 1
ATOM 790 N N . GLY A 1 97 ? -5.904 -2.689 2.089 1.00 85.44 97 GLY A N 1
ATOM 791 C CA . GLY A 1 97 ? -6.393 -2.868 0.721 1.00 85.44 97 GLY A CA 1
ATOM 792 C C . GLY A 1 97 ? -5.661 -1.982 -0.291 1.00 85.44 97 GLY A C 1
ATOM 793 O O . GLY A 1 97 ? -5.259 -2.462 -1.346 1.00 85.44 97 GLY A O 1
ATOM 794 N N . ILE A 1 98 ? -5.408 -0.713 0.051 1.00 88.38 98 ILE A N 1
ATOM 795 C CA . ILE A 1 98 ? -4.602 0.194 -0.783 1.00 88.38 98 ILE A CA 1
ATOM 796 C C . ILE A 1 98 ? -3.158 -0.307 -0.911 1.00 88.38 98 ILE A C 1
ATOM 798 O O . ILE A 1 98 ? -2.608 -0.271 -2.007 1.00 88.38 98 ILE A O 1
ATOM 802 N N . GLN A 1 99 ? -2.545 -0.796 0.171 1.00 88.44 99 GLN A N 1
ATOM 803 C CA . GLN A 1 99 ? -1.192 -1.361 0.124 1.00 88.44 99 GLN A CA 1
ATOM 804 C C . GLN A 1 99 ? -1.106 -2.586 -0.793 1.00 88.44 99 GLN A C 1
ATOM 806 O O . GLN A 1 99 ? -0.156 -2.690 -1.565 1.00 88.44 99 GLN A O 1
ATOM 811 N N . VAL A 1 100 ? -2.096 -3.479 -0.746 1.00 88.19 100 VAL A N 1
ATOM 812 C CA . VAL A 1 100 ? -2.153 -4.658 -1.624 1.00 88.19 100 VAL A CA 1
ATOM 813 C C . VAL A 1 100 ? -2.388 -4.253 -3.082 1.00 88.19 100 VAL A C 1
ATOM 815 O O . VAL A 1 100 ? -1.754 -4.798 -3.979 1.00 88.19 100 VAL A O 1
ATOM 818 N N . LEU A 1 101 ? -3.236 -3.254 -3.343 1.00 87.94 101 LEU A N 1
ATOM 819 C CA . LEU A 1 101 ? -3.406 -2.724 -4.700 1.00 87.94 101 LEU A CA 1
ATOM 820 C C . LEU A 1 101 ? -2.124 -2.074 -5.227 1.00 87.94 101 LEU A C 1
ATOM 822 O O . LEU A 1 101 ? -1.812 -2.211 -6.406 1.00 87.94 101 LEU A O 1
ATOM 826 N N . LEU A 1 102 ? -1.365 -1.393 -4.368 1.00 88.44 102 LEU A N 1
ATOM 827 C CA . LEU A 1 102 ? -0.071 -0.837 -4.749 1.00 88.44 102 LEU A CA 1
ATOM 828 C C . LEU A 1 102 ? 0.909 -1.945 -5.172 1.00 88.44 102 LEU A C 1
ATOM 830 O O . LEU A 1 102 ? 1.565 -1.791 -6.197 1.00 88.44 102 LEU A O 1
ATOM 834 N N . LEU A 1 103 ? 0.963 -3.065 -4.438 1.00 87.25 103 LEU A N 1
ATOM 835 C CA . LEU A 1 103 ? 1.753 -4.246 -4.823 1.00 87.25 103 LEU A CA 1
ATOM 836 C C . LEU A 1 103 ? 1.322 -4.798 -6.179 1.00 87.25 103 LEU A C 1
ATOM 838 O O . LEU A 1 103 ? 2.169 -5.018 -7.043 1.00 87.25 103 LEU A O 1
ATOM 842 N N . PHE A 1 104 ? 0.012 -4.932 -6.389 1.00 88.31 104 PHE A N 1
ATOM 843 C CA . PHE A 1 104 ? -0.530 -5.374 -7.667 1.00 88.31 104 PHE A CA 1
ATOM 844 C C . PHE A 1 104 ? -0.042 -4.491 -8.823 1.00 88.31 104 PHE A C 1
ATOM 846 O O . PHE A 1 104 ? 0.430 -5.010 -9.832 1.00 88.31 104 PHE A O 1
ATOM 853 N N . PHE A 1 105 ? -0.088 -3.161 -8.679 1.00 87.12 105 PHE A N 1
ATOM 854 C CA . PHE A 1 105 ? 0.441 -2.259 -9.705 1.00 87.12 105 PHE A CA 1
ATOM 855 C C . PHE A 1 105 ? 1.953 -2.419 -9.897 1.00 87.12 105 PHE A C 1
ATOM 857 O O . PHE A 1 105 ? 2.409 -2.438 -11.040 1.00 87.12 105 PHE A O 1
ATOM 864 N N . CYS A 1 106 ? 2.722 -2.597 -8.819 1.00 87.25 106 CYS A N 1
ATOM 865 C CA . CYS A 1 106 ? 4.159 -2.851 -8.922 1.00 87.25 106 CYS A CA 1
ATOM 866 C C . CYS A 1 106 ? 4.480 -4.114 -9.727 1.00 87.25 106 CYS A C 1
ATOM 868 O O . CYS A 1 106 ? 5.423 -4.108 -10.516 1.00 87.25 106 CYS A O 1
ATOM 870 N N . HIS A 1 107 ? 3.701 -5.183 -9.558 1.00 86.19 107 HIS A N 1
ATOM 871 C CA . HIS A 1 107 ? 3.871 -6.412 -10.332 1.00 86.19 107 HIS A CA 1
ATOM 872 C C . HIS A 1 107 ? 3.325 -6.290 -11.760 1.00 86.19 107 HIS A C 1
ATOM 874 O O . HIS A 1 107 ? 3.904 -6.860 -12.682 1.00 86.19 107 HIS A O 1
ATOM 880 N N . LEU A 1 108 ? 2.257 -5.514 -11.970 1.00 87.00 108 LEU A N 1
ATOM 881 C CA . LEU A 1 108 ? 1.612 -5.357 -13.274 1.00 87.00 108 LEU A CA 1
ATOM 882 C C . LEU A 1 108 ? 2.442 -4.525 -14.265 1.00 87.00 108 LEU A C 1
ATOM 884 O O . LEU A 1 108 ? 2.453 -4.840 -15.456 1.00 87.00 108 LEU A O 1
ATOM 888 N N . ILE A 1 109 ? 3.127 -3.477 -13.796 1.00 86.69 109 ILE A N 1
ATOM 889 C CA . ILE A 1 109 ? 3.787 -2.478 -14.657 1.00 86.69 109 ILE A CA 1
ATOM 890 C C . ILE A 1 109 ? 4.969 -3.047 -15.474 1.00 86.69 109 ILE A C 1
ATOM 892 O O . ILE A 1 109 ? 4.934 -2.919 -16.700 1.00 86.69 109 ILE A O 1
ATOM 896 N N . PRO A 1 110 ? 6.007 -3.680 -14.884 1.00 84.69 110 PRO A N 1
ATOM 897 C CA . PRO A 1 110 ? 7.172 -4.147 -15.647 1.00 84.69 110 PRO A CA 1
ATOM 898 C C . PRO A 1 110 ? 6.847 -5.091 -16.823 1.00 84.69 110 PRO A C 1
ATOM 900 O O . PRO A 1 110 ? 7.392 -4.907 -17.914 1.00 84.69 110 PRO A O 1
ATOM 903 N N . PRO A 1 111 ? 5.953 -6.081 -16.669 1.00 83.94 111 PRO A N 1
ATOM 904 C CA . PRO A 1 111 ? 5.578 -6.958 -17.769 1.00 83.94 111 PRO A CA 1
ATOM 905 C C . PRO A 1 111 ? 4.582 -6.319 -18.742 1.00 83.94 111 PRO A C 1
ATOM 907 O O . PRO A 1 111 ? 4.608 -6.672 -19.918 1.00 83.94 111 PRO A O 1
ATOM 910 N N . ALA A 1 112 ? 3.759 -5.351 -18.319 1.00 84.31 112 ALA A N 1
ATOM 911 C CA . ALA A 1 112 ? 2.925 -4.580 -19.249 1.00 84.31 112 ALA A CA 1
ATOM 912 C C . ALA A 1 112 ? 3.768 -3.775 -20.256 1.00 84.31 112 ALA A C 1
ATOM 914 O O . ALA A 1 112 ? 3.343 -3.568 -21.389 1.00 84.31 112 ALA A O 1
ATOM 915 N N . ILE A 1 113 ? 4.981 -3.371 -19.862 1.00 84.75 113 ILE A N 1
ATOM 916 C CA . ILE A 1 113 ? 5.957 -2.691 -20.731 1.00 84.75 113 ILE A CA 1
ATOM 917 C C . ILE A 1 113 ? 6.827 -3.710 -21.507 1.00 84.75 113 ILE A C 1
ATOM 919 O O . ILE A 1 113 ? 7.640 -3.336 -22.346 1.00 84.75 113 ILE A O 1
ATOM 923 N N . GLY A 1 114 ? 6.659 -5.015 -21.265 1.00 80.81 114 GLY A N 1
ATOM 924 C CA . GLY A 1 114 ? 7.419 -6.072 -21.940 1.00 80.81 114 GLY A CA 1
ATOM 925 C C . GLY A 1 114 ? 8.851 -6.258 -21.426 1.00 80.81 114 GLY A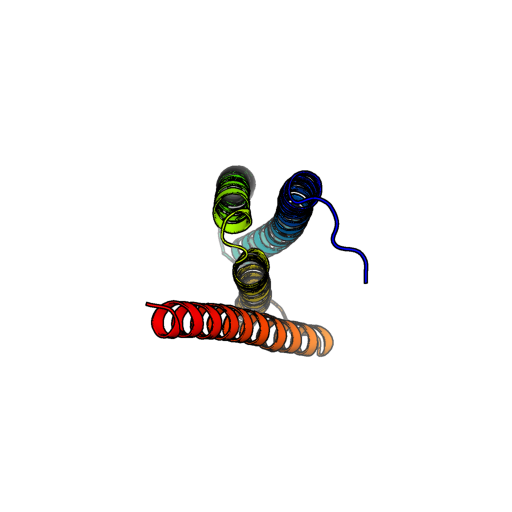 C 1
ATOM 926 O O . GLY A 1 114 ? 9.647 -6.920 -22.089 1.00 80.81 114 GLY A O 1
ATOM 927 N N . ILE A 1 115 ? 9.190 -5.700 -20.256 1.00 78.31 115 ILE A N 1
ATOM 928 C CA . ILE A 1 115 ? 10.546 -5.762 -19.679 1.00 78.31 115 ILE A CA 1
ATOM 929 C C . ILE A 1 115 ? 10.834 -7.152 -19.089 1.00 78.31 115 ILE A C 1
ATOM 931 O O . ILE A 1 115 ? 11.956 -7.648 -19.164 1.00 78.31 115 ILE A O 1
ATOM 935 N N . ILE A 1 116 ? 9.817 -7.796 -18.508 1.00 78.19 116 ILE A N 1
ATOM 936 C CA . ILE A 1 116 ? 9.930 -9.091 -17.826 1.00 78.19 116 ILE A CA 1
ATOM 937 C C . ILE A 1 116 ? 8.935 -10.073 -18.447 1.00 78.19 116 ILE A C 1
ATOM 939 O O . ILE A 1 116 ? 7.780 -9.725 -18.693 1.00 78.19 116 ILE A O 1
ATOM 943 N N . ARG A 1 117 ? 9.358 -11.323 -18.673 1.00 76.62 117 ARG A N 1
ATOM 944 C CA . ARG A 1 117 ? 8.437 -12.410 -19.036 1.00 76.62 117 ARG A CA 1
ATOM 945 C C . ARG A 1 117 ? 7.757 -12.950 -17.783 1.00 76.62 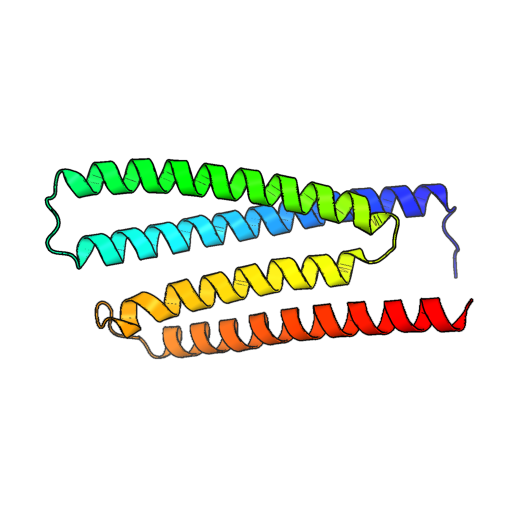117 ARG A C 1
ATOM 947 O O . ARG A 1 117 ? 8.436 -13.377 -16.855 1.00 76.62 117 ARG A O 1
ATOM 954 N N . TYR A 1 118 ? 6.427 -12.965 -17.788 1.00 71.00 118 TYR A N 1
ATOM 955 C CA . TYR A 1 118 ? 5.646 -13.544 -16.702 1.00 71.00 118 TYR A CA 1
ATOM 956 C C . TYR A 1 118 ? 5.845 -15.057 -16.615 1.00 71.00 118 TYR A C 1
ATOM 958 O O . TYR A 1 118 ? 5.549 -15.792 -17.558 1.00 71.00 118 TYR A O 1
ATOM 966 N N . THR A 1 119 ? 6.250 -15.528 -15.439 1.00 82.06 119 THR A N 1
ATOM 967 C CA . THR A 1 119 ? 6.058 -16.931 -15.055 1.00 82.06 119 THR A CA 1
ATOM 968 C C . THR A 1 119 ? 4.594 -17.132 -14.657 1.00 82.06 119 THR A C 1
ATOM 970 O O . THR A 1 119 ? 4.004 -16.253 -14.028 1.00 82.06 119 THR A O 1
ATOM 973 N N . SER A 1 120 ? 3.990 -18.289 -14.954 1.00 83.31 120 SER A N 1
ATOM 974 C CA . SER A 1 120 ? 2.579 -18.577 -14.625 1.00 83.31 120 SER A CA 1
ATOM 975 C C . SER A 1 120 ? 2.226 -18.298 -13.153 1.00 83.31 120 SER A C 1
ATOM 977 O O . SER A 1 120 ? 1.139 -17.810 -12.860 1.00 83.31 120 SER A O 1
ATOM 979 N N . LEU A 1 121 ? 3.170 -18.521 -12.231 1.00 82.69 121 LEU A N 1
ATOM 980 C CA . LEU A 1 121 ? 3.016 -18.218 -10.802 1.00 82.69 121 LEU A CA 1
ATOM 981 C C . LEU A 1 121 ? 2.848 -16.721 -10.502 1.00 82.69 121 LEU A C 1
ATOM 983 O O . LEU A 1 121 ? 2.028 -16.360 -9.663 1.00 82.69 121 LEU A O 1
ATOM 987 N N . GLN A 1 122 ? 3.580 -15.848 -11.193 1.00 81.94 122 GLN A N 1
ATOM 988 C CA . GLN A 1 122 ? 3.494 -14.398 -10.988 1.00 81.94 122 GLN A CA 1
ATOM 989 C C . GLN A 1 122 ? 2.142 -13.847 -11.455 1.00 81.94 122 GLN A C 1
ATOM 991 O O . GLN A 1 122 ? 1.600 -12.941 -10.831 1.00 81.94 122 GLN A O 1
ATOM 996 N N . PHE A 1 123 ? 1.558 -14.439 -12.502 1.00 82.75 123 PHE A N 1
ATOM 997 C CA . PHE A 1 123 ? 0.224 -14.068 -12.975 1.00 82.75 123 PHE A CA 1
ATOM 998 C C . PHE A 1 123 ? -0.862 -14.441 -11.956 1.00 82.75 123 PHE A C 1
ATOM 1000 O O . PHE A 1 123 ? -1.769 -13.655 -11.687 1.00 82.75 123 PHE A O 1
ATOM 1007 N N . VAL A 1 124 ? -0.741 -15.624 -11.340 1.00 87.25 124 VAL A N 1
ATOM 1008 C CA . VAL A 1 124 ? -1.644 -16.069 -10.266 1.00 87.25 124 VAL A CA 1
ATOM 1009 C C . VAL A 1 124 ? -1.494 -15.191 -9.024 1.00 87.25 124 VAL A C 1
ATOM 1011 O O . VAL A 1 124 ? -2.504 -14.790 -8.449 1.00 87.25 124 VAL A O 1
ATOM 1014 N N . MET A 1 125 ? -0.262 -14.849 -8.631 1.00 86.19 125 MET A N 1
ATOM 1015 C CA . MET A 1 125 ? -0.011 -13.948 -7.500 1.00 86.19 125 MET A CA 1
ATOM 1016 C C . MET A 1 125 ? -0.597 -12.555 -7.743 1.00 86.19 125 MET A C 1
ATOM 1018 O O . MET A 1 125 ? -1.365 -12.082 -6.911 1.00 86.19 125 MET A O 1
ATOM 1022 N N . ALA A 1 126 ? -0.332 -11.942 -8.900 1.00 85.75 126 ALA A N 1
ATOM 1023 C CA . ALA A 1 126 ? -0.894 -10.636 -9.244 1.00 85.75 126 ALA A CA 1
ATOM 1024 C C . ALA A 1 126 ? -2.434 -10.674 -9.287 1.00 85.75 126 ALA A C 1
ATOM 1026 O O . ALA A 1 126 ? -3.102 -9.783 -8.761 1.00 85.75 126 ALA A O 1
ATOM 1027 N N . GLY A 1 127 ? -3.021 -11.737 -9.847 1.00 87.62 127 GLY A N 1
ATOM 1028 C CA . GLY A 1 127 ? -4.470 -11.942 -9.822 1.00 87.62 127 GLY A CA 1
ATOM 1029 C C . GLY A 1 127 ? -5.026 -12.041 -8.398 1.00 87.62 127 GLY A C 1
ATOM 1030 O O . GLY A 1 127 ? -6.030 -11.402 -8.077 1.00 87.62 127 GLY A O 1
ATOM 1031 N N . ALA A 1 128 ? -4.356 -12.789 -7.519 1.00 89.25 128 ALA A N 1
ATOM 1032 C CA . ALA A 1 128 ? -4.741 -12.907 -6.115 1.00 89.25 128 ALA A CA 1
ATOM 1033 C C . ALA A 1 128 ? -4.639 -11.561 -5.378 1.00 89.25 128 ALA A C 1
ATOM 1035 O O . ALA A 1 128 ? -5.568 -11.192 -4.659 1.00 89.25 128 ALA A O 1
ATOM 1036 N N . GLU A 1 129 ? -3.568 -10.796 -5.595 1.00 89.31 129 GLU A N 1
ATOM 1037 C CA . GLU A 1 129 ? -3.388 -9.452 -5.033 1.00 89.31 129 GLU A CA 1
ATOM 1038 C C . GLU A 1 129 ? -4.506 -8.503 -5.481 1.00 89.31 129 GLU A C 1
ATOM 1040 O O . GLU A 1 129 ? -5.103 -7.818 -4.648 1.00 89.31 129 GLU A O 1
ATOM 1045 N N . ALA A 1 130 ? -4.870 -8.512 -6.767 1.00 89.62 130 ALA A N 1
ATOM 1046 C CA . ALA A 1 130 ? -5.967 -7.696 -7.284 1.00 89.62 130 ALA A CA 1
ATOM 1047 C C . ALA A 1 130 ? -7.306 -8.034 -6.611 1.00 89.62 130 ALA A C 1
ATOM 1049 O O . ALA A 1 130 ? -8.035 -7.133 -6.178 1.00 89.62 130 ALA A O 1
ATOM 1050 N N . VAL A 1 131 ? -7.623 -9.327 -6.489 1.00 91.81 131 VAL A N 1
ATOM 1051 C CA . VAL A 1 131 ? -8.868 -9.794 -5.863 1.00 91.81 131 VAL A CA 1
ATOM 1052 C C . VAL A 1 131 ? -8.890 -9.441 -4.377 1.00 91.81 131 VAL A C 1
ATOM 1054 O O . VAL A 1 131 ? -9.864 -8.851 -3.906 1.00 91.81 131 VAL A O 1
ATOM 1057 N N . VAL A 1 132 ? -7.815 -9.738 -3.642 1.00 91.44 132 VAL A N 1
ATOM 1058 C CA . VAL A 1 132 ? -7.716 -9.471 -2.198 1.00 91.44 132 VAL A CA 1
ATOM 1059 C C . VAL A 1 132 ? -7.750 -7.969 -1.915 1.00 91.44 132 VAL A C 1
ATOM 1061 O O . VAL A 1 132 ? -8.515 -7.527 -1.055 1.00 91.44 132 VAL A O 1
ATOM 1064 N N . GLY A 1 133 ? -6.980 -7.171 -2.656 1.00 87.56 133 GLY A N 1
ATOM 1065 C CA . GLY A 1 133 ? -6.944 -5.717 -2.507 1.00 87.56 133 GLY A CA 1
ATOM 1066 C C . GLY A 1 133 ? -8.310 -5.082 -2.769 1.00 87.56 133 GLY A C 1
ATOM 1067 O O . GLY A 1 133 ? -8.811 -4.313 -1.942 1.00 87.56 133 GLY A O 1
ATOM 1068 N N . THR A 1 134 ? -8.968 -5.469 -3.865 1.00 89.19 134 THR A N 1
ATOM 1069 C CA . THR A 1 134 ? -10.305 -4.963 -4.215 1.00 89.19 134 THR A CA 1
ATOM 1070 C C . THR A 1 134 ? -11.349 -5.384 -3.182 1.00 89.19 134 THR A C 1
ATOM 1072 O O . THR A 1 134 ? -12.118 -4.545 -2.705 1.00 89.19 134 THR A O 1
ATOM 1075 N N . ALA A 1 135 ? -11.345 -6.655 -2.768 1.00 90.88 135 ALA A N 1
ATOM 1076 C CA . ALA A 1 135 ? -12.264 -7.166 -1.756 1.00 90.88 135 ALA A CA 1
ATOM 1077 C C . ALA A 1 135 ? -12.113 -6.419 -0.423 1.00 90.88 135 ALA A C 1
ATOM 1079 O O . ALA A 1 135 ? -13.116 -6.004 0.162 1.00 90.88 135 ALA A O 1
ATOM 1080 N N . LEU A 1 136 ? -10.879 -6.172 0.032 1.00 89.06 136 LEU A N 1
ATOM 1081 C CA . LEU A 1 136 ? -10.610 -5.426 1.265 1.00 89.06 136 LEU A CA 1
ATOM 1082 C C . LEU A 1 136 ? -11.110 -3.980 1.194 1.00 89.06 136 LEU A C 1
ATOM 1084 O O . LEU A 1 136 ? -11.743 -3.509 2.142 1.00 89.06 136 LEU A O 1
ATOM 1088 N N . VAL A 1 137 ? -10.900 -3.284 0.072 1.00 89.25 137 VAL A N 1
ATOM 1089 C CA . VAL A 1 137 ? -11.399 -1.909 -0.115 1.00 89.25 137 VAL A CA 1
ATOM 1090 C C . VAL A 1 137 ? -12.932 -1.871 -0.159 1.00 89.25 137 VAL A C 1
ATOM 1092 O O . VAL A 1 137 ? -13.552 -1.008 0.476 1.00 89.25 137 VAL A O 1
ATOM 1095 N N . CYS A 1 138 ? -13.565 -2.816 -0.857 1.00 89.25 138 CYS A N 1
ATOM 1096 C CA . CYS A 1 138 ? -15.022 -2.933 -0.917 1.00 89.25 138 CYS A CA 1
ATOM 1097 C C . CYS A 1 138 ? -15.625 -3.229 0.462 1.00 89.25 138 CYS A C 1
ATOM 1099 O O . CYS A 1 138 ? -16.552 -2.532 0.889 1.00 89.25 138 CYS A O 1
ATOM 1101 N N . LEU A 1 139 ? -15.066 -4.194 1.199 1.00 88.31 139 LEU A N 1
ATOM 1102 C CA . LEU A 1 139 ? -15.490 -4.523 2.562 1.00 88.31 139 LEU A CA 1
ATOM 1103 C C . LEU A 1 139 ? -15.299 -3.335 3.505 1.00 88.31 139 LEU A C 1
ATOM 1105 O O . LEU A 1 139 ? -16.211 -2.997 4.263 1.00 88.31 139 LEU A O 1
ATOM 1109 N N . ALA A 1 140 ? -14.163 -2.641 3.418 1.00 87.56 140 ALA A N 1
ATOM 1110 C CA . ALA A 1 140 ? -13.898 -1.449 4.211 1.00 87.56 140 ALA A CA 1
ATOM 1111 C C . ALA A 1 140 ? -14.980 -0.379 4.018 1.00 87.56 140 ALA A C 1
ATOM 1113 O O . ALA A 1 140 ? -15.480 0.177 5.006 1.00 87.56 140 ALA A O 1
ATOM 1114 N N . ARG A 1 141 ? -15.379 -0.113 2.765 1.00 84.62 141 ARG A N 1
ATOM 1115 C CA . ARG A 1 141 ? -16.447 0.848 2.442 1.00 84.62 141 ARG A CA 1
ATOM 1116 C C . ARG A 1 141 ? -17.822 0.360 2.876 1.00 84.62 141 ARG A C 1
ATOM 1118 O O . ARG A 1 141 ? -18.582 1.150 3.440 1.00 84.62 141 ARG A O 1
ATOM 1125 N N . TYR A 1 142 ? -18.119 -0.922 2.690 1.00 85.56 142 TYR A N 1
ATOM 1126 C CA . TYR A 1 142 ? -19.375 -1.522 3.133 1.00 85.56 142 TYR A CA 1
ATOM 1127 C C . TYR A 1 142 ? -19.557 -1.395 4.654 1.00 85.56 142 TYR A C 1
ATOM 1129 O O . TYR A 1 142 ? -20.576 -0.877 5.123 1.00 85.56 142 TYR A O 1
ATOM 1137 N N . TYR A 1 143 ? -18.534 -1.759 5.436 1.00 81.25 143 TYR A N 1
ATOM 1138 C CA . TYR A 1 143 ? -18.551 -1.620 6.896 1.00 81.25 143 TYR A CA 1
ATOM 1139 C C . TYR A 1 143 ? -18.652 -0.158 7.348 1.00 81.25 143 TYR A C 1
ATOM 1141 O O . TYR A 1 143 ? -19.364 0.140 8.312 1.00 81.25 143 TYR A O 1
ATOM 1149 N N . SER A 1 144 ? -17.980 0.761 6.646 1.00 77.38 144 SER A N 1
ATOM 1150 C CA . SER A 1 144 ? -18.070 2.200 6.925 1.00 77.38 144 SER A CA 1
ATOM 1151 C C . SER A 1 144 ? -19.493 2.733 6.714 1.00 77.38 144 SER A C 1
ATOM 1153 O O . SER A 1 144 ? -20.038 3.431 7.573 1.00 77.38 144 SER A O 1
ATOM 1155 N N . SER A 1 145 ? -20.125 2.341 5.603 1.00 75.94 145 SER A N 1
ATOM 1156 C CA . SER A 1 145 ? -21.478 2.760 5.226 1.00 75.94 145 SER A CA 1
ATOM 1157 C C . SER A 1 145 ? -22.538 2.223 6.193 1.00 75.94 145 SER A C 1
ATOM 1159 O O . SER A 1 145 ? -23.351 2.985 6.724 1.00 75.94 145 SER A O 1
ATOM 1161 N N . ARG A 1 146 ? -22.470 0.928 6.538 1.00 74.12 146 ARG A N 1
ATOM 1162 C CA . ARG A 1 146 ? -23.429 0.290 7.455 1.00 74.12 146 ARG A CA 1
ATOM 1163 C C . ARG A 1 146 ? -23.435 0.942 8.838 1.00 74.12 146 ARG A C 1
ATOM 1165 O O . ARG A 1 146 ? -24.492 1.102 9.449 1.00 74.12 146 ARG A O 1
ATOM 1172 N N . LYS A 1 147 ? -22.263 1.346 9.336 1.00 67.88 147 LYS A N 1
ATOM 1173 C CA . LYS A 1 147 ? -22.162 2.006 10.642 1.00 67.88 147 LYS A CA 1
ATOM 1174 C C . LYS A 1 147 ? -22.691 3.443 10.613 1.00 67.88 147 LYS A C 1
ATOM 1176 O O . LYS A 1 147 ? -23.277 3.883 11.599 1.00 67.88 147 LYS A O 1
ATOM 1181 N N . ARG A 1 148 ? -22.529 4.153 9.490 1.00 65.56 148 ARG A N 1
ATOM 1182 C CA . ARG A 1 148 ? -23.079 5.504 9.298 1.00 65.56 148 ARG A CA 1
ATOM 1183 C C . ARG A 1 148 ? -24.611 5.499 9.305 1.00 65.56 148 ARG A C 1
ATOM 1185 O O . ARG A 1 148 ? -25.197 6.383 9.921 1.00 65.56 148 ARG A O 1
ATOM 1192 N N . ASN A 1 149 ? -25.244 4.492 8.700 1.00 63.72 149 ASN A N 1
ATOM 1193 C CA . ASN A 1 149 ? -26.709 4.382 8.672 1.00 63.72 149 ASN A CA 1
ATOM 1194 C C . ASN A 1 149 ? -27.306 4.062 10.052 1.00 63.72 149 ASN A C 1
ATOM 1196 O O . ASN A 1 149 ? -28.226 4.751 10.476 1.00 63.72 149 ASN A O 1
ATOM 1200 N N . ARG A 1 150 ? -26.701 3.150 10.828 1.00 60.91 150 ARG A N 1
ATOM 1201 C CA . ARG A 1 150 ? -27.131 2.881 12.220 1.00 60.91 150 ARG A CA 1
ATOM 1202 C C . ARG A 1 150 ? -27.015 4.083 13.165 1.00 60.91 150 ARG A C 1
ATOM 1204 O O . ARG A 1 150 ? -27.642 4.088 14.217 1.00 60.91 150 ARG A O 1
ATOM 1211 N N . GLY A 1 151 ? -26.166 5.061 12.841 1.00 58.84 151 GLY A N 1
ATOM 1212 C CA . GLY A 1 151 ? -26.055 6.308 13.600 1.00 58.84 151 GLY A CA 1
ATOM 1213 C C . GLY A 1 151 ? -27.162 7.314 13.280 1.00 58.84 151 GLY A C 1
ATOM 1214 O O . GLY A 1 151 ? -27.492 8.119 14.140 1.00 58.84 151 GLY A O 1
ATOM 1215 N N . LYS A 1 152 ? -27.741 7.254 12.073 1.00 59.81 152 LYS A N 1
ATOM 1216 C CA . LYS A 1 152 ? -28.869 8.105 11.667 1.00 59.81 152 LYS A CA 1
ATOM 1217 C C . LYS A 1 152 ? -30.213 7.596 12.185 1.00 59.81 152 LYS A C 1
ATOM 1219 O O . LYS A 1 152 ? -31.071 8.407 12.458 1.00 59.81 152 LYS A O 1
ATOM 1224 N N . GLU A 1 153 ? -30.375 6.285 12.358 1.00 57.78 153 GLU A N 1
ATOM 1225 C CA . GLU A 1 153 ? -31.599 5.676 12.917 1.00 57.78 153 GLU A CA 1
ATOM 1226 C C . GLU A 1 153 ? -31.756 5.882 14.439 1.00 57.78 153 GLU A C 1
ATOM 1228 O O . GLU A 1 153 ? -32.749 5.458 15.018 1.00 57.78 153 GLU A O 1
ATOM 1233 N N . ARG A 1 154 ? -30.756 6.473 15.111 1.00 52.84 154 ARG A N 1
ATOM 1234 C CA . ARG A 1 154 ? -30.756 6.736 16.564 1.00 52.84 154 ARG A CA 1
ATOM 1235 C C . ARG A 1 154 ? -30.907 8.219 16.926 1.00 52.84 154 ARG A C 1
ATOM 1237 O O . ARG A 1 154 ? -30.834 8.539 18.110 1.00 52.84 154 ARG A O 1
ATOM 1244 N N . LEU A 1 155 ? -31.028 9.089 15.926 1.00 50.44 155 LEU A N 1
ATOM 1245 C CA . LEU A 1 155 ? -31.285 10.525 16.059 1.00 50.44 155 LEU A CA 1
ATOM 1246 C C . LEU A 1 155 ? -32.714 10.800 15.599 1.00 50.44 155 LEU A C 1
ATOM 1248 O O . LEU A 1 155 ? -33.344 11.676 16.221 1.00 50.44 155 LEU A O 1
#

Radius of gyration: 19.89 Å; Cα contacts (8 Å, |Δi|>4): 112; chains: 1; bounding box: 58×29×55 Å

pLDDT: mean 81.43, std 9.82, range [41.97, 92.12]

Mean predicted aligned error: 8.17 Å